Protein AF-A0AAU8LS36-F1 (afdb_monomer_lite)

Foldseek 3Di:
DAPLVVVVVVQVVVLVVDPLADPAFDFEWEAECVVDPQQDPVRAGEAEPVRTDGSVRCRVVVLVLLQQQFQEWEWEQAADEPRYTYTYIDGDPDHPNHHSVNYHYHYYYHDPNCRYNPPRYDYD

Structure (mmCIF, N/CA/C/O backbone):
data_AF-A0AAU8LS36-F1
#
_entry.id   AF-A0AAU8LS36-F1
#
loop_
_atom_site.group_PDB
_atom_site.id
_atom_site.type_symbol
_atom_site.label_atom_id
_atom_site.label_alt_id
_atom_site.label_comp_id
_atom_site.label_asym_id
_atom_site.label_entity_id
_atom_site.label_seq_id
_atom_site.pdbx_PDB_ins_code
_atom_site.Cartn_x
_atom_site.Cartn_y
_atom_site.Cartn_z
_atom_site.occupancy
_atom_site.B_iso_or_equiv
_atom_site.auth_seq_id
_atom_site.auth_comp_id
_atom_site.auth_asym_id
_atom_site.auth_atom_id
_atom_site.pdbx_PDB_model_num
ATOM 1 N N . MET A 1 1 ? 13.584 12.498 0.687 1.00 66.69 1 MET A N 1
ATOM 2 C CA . MET A 1 1 ? 12.299 11.848 0.406 1.00 66.69 1 MET A CA 1
ATOM 3 C C . MET A 1 1 ? 12.533 10.788 -0.644 1.00 66.69 1 MET A C 1
ATOM 5 O O . MET A 1 1 ? 13.092 11.113 -1.691 1.00 66.69 1 MET A O 1
ATOM 9 N N . SER A 1 2 ? 12.223 9.542 -0.313 1.00 88.44 2 SER A N 1
ATOM 10 C CA . SER A 1 2 ? 12.390 8.394 -1.206 1.00 88.44 2 SER A CA 1
ATOM 11 C C . SER A 1 2 ? 11.249 8.293 -2.234 1.00 88.44 2 SER A C 1
ATOM 13 O O . SER A 1 2 ? 10.337 9.127 -2.245 1.00 88.44 2 SER A O 1
ATOM 15 N N . GLY A 1 3 ? 11.312 7.299 -3.128 1.00 92.06 3 GLY A N 1
ATOM 16 C CA . GLY A 1 3 ? 10.295 7.111 -4.164 1.00 92.06 3 GLY A CA 1
ATOM 17 C C . GLY A 1 3 ? 8.953 6.705 -3.562 1.00 92.0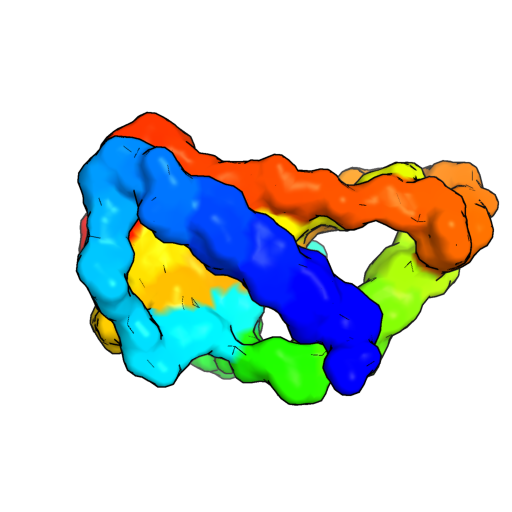6 3 GLY A C 1
ATOM 18 O O . GLY A 1 3 ? 7.931 7.318 -3.867 1.00 92.06 3 GLY A O 1
ATOM 19 N N . LEU A 1 4 ? 8.958 5.718 -2.665 1.00 96.75 4 LEU A N 1
ATOM 20 C CA . LEU A 1 4 ? 7.743 5.266 -1.985 1.00 96.75 4 LEU A CA 1
ATOM 21 C C . LEU A 1 4 ? 7.175 6.347 -1.061 1.00 96.75 4 LEU A C 1
ATOM 23 O O . LEU A 1 4 ? 5.975 6.613 -1.108 1.00 96.75 4 LEU A O 1
ATOM 27 N N . GLU A 1 5 ? 8.024 7.000 -0.262 1.00 96.69 5 GLU A N 1
ATOM 28 C CA . GLU A 1 5 ? 7.606 8.034 0.693 1.00 96.69 5 GLU A CA 1
ATOM 29 C C . GLU A 1 5 ? 6.852 9.174 -0.008 1.00 96.69 5 GLU A C 1
ATOM 31 O O . GLU A 1 5 ? 5.804 9.610 0.468 1.00 96.69 5 GLU A O 1
ATOM 36 N N . PHE A 1 6 ? 7.312 9.593 -1.193 1.00 96.75 6 PHE A N 1
ATOM 37 C CA . PHE A 1 6 ? 6.609 10.577 -2.018 1.00 96.75 6 PHE A CA 1
ATOM 38 C C . PHE A 1 6 ? 5.177 10.142 -2.366 1.00 96.75 6 PHE A C 1
ATOM 40 O O . PHE A 1 6 ? 4.236 10.935 -2.267 1.00 96.75 6 PHE A O 1
ATOM 47 N N . HIS A 1 7 ? 4.984 8.887 -2.775 1.00 97.69 7 HIS A N 1
ATOM 48 C CA . HIS A 1 7 ? 3.660 8.385 -3.140 1.00 97.69 7 HIS A CA 1
ATOM 49 C C . HIS A 1 7 ? 2.760 8.158 -1.922 1.00 97.69 7 HIS A C 1
ATOM 51 O O . HIS A 1 7 ? 1.572 8.473 -1.992 1.00 97.69 7 HIS A O 1
ATOM 57 N N . VAL A 1 8 ? 3.316 7.700 -0.797 1.00 97.38 8 VAL A N 1
ATOM 58 C CA . VAL A 1 8 ? 2.585 7.571 0.472 1.00 97.38 8 VAL A CA 1
ATOM 59 C C . VAL A 1 8 ? 2.108 8.937 0.963 1.00 97.38 8 VAL A C 1
ATOM 61 O O . VAL A 1 8 ? 0.939 9.085 1.311 1.00 97.38 8 VAL A O 1
ATOM 64 N N . GLN A 1 9 ? 2.955 9.969 0.918 1.00 96.56 9 GLN A N 1
ATOM 65 C CA . GLN A 1 9 ? 2.549 11.327 1.295 1.00 96.56 9 GLN A CA 1
ATOM 66 C C . GLN A 1 9 ? 1.442 11.871 0.388 1.00 96.56 9 GLN A C 1
ATOM 68 O O . GLN A 1 9 ? 0.485 12.473 0.880 1.00 96.56 9 GLN A O 1
ATOM 73 N N . ARG A 1 10 ? 1.523 11.631 -0.929 1.00 97.00 10 ARG A N 1
ATOM 74 C CA . ARG A 1 10 ? 0.450 11.995 -1.869 1.00 97.00 10 ARG A CA 1
ATOM 75 C C . ARG A 1 10 ? -0.859 11.281 -1.545 1.00 97.00 10 ARG A C 1
ATOM 77 O O . ARG A 1 10 ? -1.909 11.919 -1.588 1.00 97.00 10 ARG A O 1
ATOM 84 N N . LEU A 1 11 ? -0.791 9.988 -1.223 1.00 96.75 11 LEU A N 1
ATOM 85 C CA . LEU A 1 11 ? -1.955 9.194 -0.847 1.00 96.75 11 LEU A CA 1
ATOM 86 C C . LEU A 1 11 ? -2.599 9.741 0.425 1.00 96.75 11 LEU A C 1
ATOM 88 O O . LEU A 1 11 ? -3.774 10.082 0.399 1.00 96.75 11 LEU A O 1
ATOM 92 N N . ILE A 1 12 ? -1.821 9.892 1.498 1.00 94.81 12 ILE A N 1
ATOM 93 C CA . ILE A 1 12 ? -2.297 10.418 2.783 1.00 94.81 12 ILE A CA 1
ATOM 94 C C . ILE A 1 12 ? -2.908 11.806 2.602 1.00 94.81 12 ILE A C 1
ATOM 96 O O . ILE A 1 12 ? -4.015 12.050 3.066 1.00 94.81 12 ILE A O 1
ATOM 100 N N . THR A 1 13 ? -2.233 12.695 1.869 1.00 95.31 13 THR A N 1
ATOM 101 C CA . THR A 1 13 ? -2.739 14.050 1.606 1.00 95.31 13 THR A CA 1
ATOM 102 C C . THR A 1 13 ? -4.108 14.016 0.934 1.00 95.31 13 THR A C 1
ATOM 104 O O . THR A 1 13 ? -4.997 14.758 1.336 1.00 95.31 13 THR A O 1
ATOM 107 N N . TRP A 1 14 ? -4.295 13.161 -0.074 1.00 94.81 14 TRP A N 1
ATOM 108 C CA . TRP A 1 14 ? -5.584 13.023 -0.748 1.00 94.81 14 TRP A CA 1
ATOM 109 C C . TRP A 1 14 ? -6.643 12.380 0.158 1.00 94.81 14 TRP A C 1
ATOM 111 O O . TRP A 1 14 ? -7.746 12.911 0.268 1.00 94.81 14 TRP A O 1
ATOM 121 N N . VAL A 1 15 ? -6.309 11.293 0.854 1.00 94.00 15 VAL A N 1
ATOM 122 C CA . VAL A 1 15 ? -7.220 10.567 1.753 1.00 94.00 15 VAL A CA 1
ATOM 123 C C . VAL A 1 15 ? -7.739 11.464 2.879 1.00 94.00 15 VAL A C 1
ATOM 125 O O . VAL A 1 15 ? -8.933 11.441 3.164 1.00 94.00 15 VAL A O 1
ATOM 128 N N . SER A 1 16 ? -6.895 12.331 3.443 1.00 92.31 16 SER A N 1
ATOM 129 C CA . SER A 1 16 ? -7.286 13.300 4.476 1.00 92.31 16 SER A CA 1
ATOM 130 C C . SER A 1 16 ? -8.323 14.332 4.012 1.00 92.31 16 SER A C 1
ATOM 132 O O . SER A 1 16 ? -8.880 15.049 4.840 1.00 92.31 16 SER A O 1
ATOM 134 N N . THR A 1 17 ? -8.589 14.437 2.704 1.00 92.44 17 THR A N 1
ATOM 135 C CA . THR A 1 17 ? -9.662 15.290 2.160 1.00 92.44 17 THR A CA 1
ATOM 136 C C . THR A 1 17 ? -11.008 14.575 2.040 1.00 92.44 17 THR A C 1
ATOM 138 O O . THR A 1 17 ? -12.014 15.223 1.749 1.00 92.44 17 THR A O 1
ATOM 141 N N . LEU A 1 18 ? -11.044 13.254 2.236 1.00 92.31 18 LEU A N 1
ATOM 142 C CA . LEU A 1 18 ? -12.248 12.448 2.071 1.00 92.31 18 LEU A CA 1
ATOM 143 C C . LEU A 1 18 ? -13.141 12.518 3.315 1.00 92.31 18 LEU A C 1
ATOM 145 O O . LEU A 1 18 ? -12.674 12.565 4.455 1.00 92.31 18 LEU A O 1
ATOM 149 N N . GLU A 1 19 ? -14.453 12.485 3.090 1.00 90.88 19 GLU A N 1
ATOM 150 C CA . GLU A 1 19 ? -15.442 12.464 4.165 1.00 90.88 19 GLU A CA 1
ATOM 151 C C . GLU A 1 19 ? -15.314 11.189 5.016 1.00 90.88 19 GLU A C 1
ATOM 153 O O . GLU A 1 19 ? -15.149 10.079 4.508 1.00 90.88 19 GLU A O 1
ATOM 158 N N . GLY A 1 20 ? -15.393 11.350 6.338 1.00 88.94 20 GLY A N 1
ATOM 159 C CA . GLY A 1 20 ? -15.289 10.242 7.286 1.00 88.94 20 GLY A CA 1
ATOM 160 C C . GLY A 1 20 ? -13.863 9.758 7.556 1.00 88.94 20 GLY A C 1
ATOM 161 O O . GLY A 1 20 ? -13.704 8.856 8.378 1.00 88.94 20 GLY A O 1
ATOM 162 N N . CYS A 1 21 ? -12.842 10.359 6.928 1.00 90.94 21 CYS A N 1
ATOM 163 C CA . CYS A 1 21 ? -11.446 10.050 7.225 1.00 90.94 21 CYS A CA 1
ATOM 164 C C . CYS A 1 21 ? -11.170 10.220 8.731 1.00 90.94 21 CYS A C 1
ATOM 166 O O . CYS A 1 21 ? -11.507 11.268 9.296 1.00 90.94 21 CYS A O 1
ATOM 168 N N . PRO A 1 22 ? -10.552 9.228 9.400 1.00 89.06 22 PRO A N 1
ATOM 169 C CA . PRO A 1 22 ? -10.101 9.374 10.775 1.00 89.06 22 PRO A CA 1
ATOM 170 C C . PRO A 1 22 ? -9.201 10.600 10.933 1.00 89.06 22 PRO A C 1
ATOM 172 O O . PRO A 1 22 ? -8.385 10.897 10.062 1.00 89.06 22 PRO A O 1
ATOM 175 N N . ALA A 1 23 ? -9.340 11.299 12.063 1.00 84.25 23 ALA A N 1
ATOM 176 C CA . ALA A 1 23 ? -8.602 12.535 12.327 1.00 84.25 23 ALA A CA 1
ATOM 177 C C . ALA A 1 23 ? -7.079 12.324 12.400 1.00 84.25 23 ALA A C 1
ATOM 179 O O . ALA A 1 23 ? -6.317 13.241 12.096 1.00 84.25 23 ALA A O 1
ATOM 180 N N . SER A 1 24 ? -6.640 11.134 12.819 1.00 89.94 24 SER A N 1
ATOM 181 C CA . SER A 1 24 ? -5.230 10.756 12.885 1.00 89.94 24 SER A CA 1
ATOM 182 C C . SER A 1 24 ? -5.050 9.241 12.995 1.00 89.94 24 SER A C 1
ATOM 184 O O . SER A 1 24 ? -5.969 8.517 13.377 1.00 89.94 24 SER A O 1
ATOM 186 N N . TRP A 1 25 ? -3.827 8.806 12.719 1.00 94.38 25 TRP A N 1
ATOM 187 C CA . TRP A 1 25 ? -3.245 7.508 13.054 1.00 94.38 25 TRP A CA 1
ATOM 188 C C . TRP A 1 25 ? -1.778 7.750 13.425 1.00 94.38 25 TRP A C 1
ATOM 190 O O . TRP A 1 25 ? -1.182 8.733 12.972 1.00 94.38 25 TRP A O 1
ATOM 200 N N . SER A 1 26 ? -1.191 6.880 14.238 1.00 95.12 26 SER A N 1
ATOM 201 C CA . SER A 1 26 ? 0.193 7.046 14.703 1.00 95.12 26 SER A CA 1
ATOM 202 C C . SER A 1 26 ? 1.231 6.423 13.771 1.00 95.12 26 SER A C 1
ATOM 204 O O . SER A 1 26 ? 2.416 6.726 13.896 1.00 95.12 26 SER A O 1
ATOM 206 N N . ASP A 1 27 ? 0.812 5.541 12.860 1.00 96.50 27 ASP A N 1
ATOM 207 C CA . ASP A 1 27 ? 1.735 4.739 12.055 1.00 96.50 27 ASP A CA 1
ATOM 208 C C . ASP A 1 27 ? 1.164 4.362 10.678 1.00 96.50 27 ASP A C 1
ATOM 210 O O . ASP A 1 27 ? -0.048 4.404 10.462 1.00 96.50 27 ASP A O 1
ATOM 214 N N . VAL A 1 28 ? 2.037 3.975 9.746 1.00 96.75 28 VAL A N 1
ATOM 215 C CA . VAL A 1 28 ? 1.686 3.490 8.404 1.00 96.75 28 VAL A CA 1
ATOM 216 C C . VAL A 1 28 ? 2.302 2.113 8.192 1.00 96.75 28 VAL A C 1
ATOM 218 O O . VAL A 1 28 ? 3.516 1.934 8.283 1.00 96.75 28 VAL A O 1
ATOM 221 N N . ARG A 1 29 ? 1.461 1.132 7.862 1.00 97.31 29 ARG A N 1
ATOM 222 C CA . ARG A 1 29 ? 1.869 -0.245 7.581 1.00 97.31 29 ARG A CA 1
ATOM 223 C C . ARG A 1 29 ? 1.510 -0.630 6.162 1.00 97.31 29 ARG A C 1
ATOM 225 O O . ARG A 1 29 ? 0.387 -0.421 5.715 1.00 97.31 29 ARG A O 1
ATOM 232 N N . ILE A 1 30 ? 2.480 -1.209 5.471 1.00 96.81 30 ILE A N 1
ATOM 233 C CA . ILE A 1 30 ? 2.375 -1.628 4.083 1.00 96.81 30 ILE A CA 1
ATOM 234 C C . ILE A 1 30 ? 2.245 -3.142 4.022 1.00 96.81 30 ILE A C 1
ATOM 236 O O . ILE A 1 30 ? 2.945 -3.870 4.728 1.00 96.81 30 ILE A O 1
ATOM 240 N N . VAL A 1 31 ? 1.360 -3.595 3.143 1.00 94.75 31 VAL A N 1
ATOM 241 C CA . VAL A 1 31 ? 1.163 -4.996 2.802 1.00 94.75 31 VAL A CA 1
ATOM 242 C C . VAL A 1 31 ? 1.302 -5.148 1.290 1.00 94.75 31 VAL A C 1
ATOM 244 O O . VAL A 1 31 ? 0.608 -4.482 0.525 1.00 94.75 31 VAL A O 1
ATOM 247 N N . ASP A 1 32 ? 2.195 -6.036 0.864 1.00 92.81 32 ASP A N 1
ATOM 248 C CA . ASP A 1 32 ? 2.415 -6.386 -0.545 1.00 92.81 32 ASP A CA 1
ATOM 249 C C . ASP A 1 32 ? 1.517 -7.573 -0.921 1.00 92.81 32 ASP A C 1
ATOM 251 O O . ASP A 1 32 ? 1.702 -8.684 -0.411 1.00 92.81 32 ASP A O 1
ATOM 255 N N . ASP A 1 33 ? 0.534 -7.338 -1.795 1.00 84.19 33 ASP A N 1
ATOM 256 C CA . ASP A 1 33 ? -0.412 -8.368 -2.239 1.00 84.19 33 ASP A CA 1
ATOM 257 C C . ASP A 1 33 ? 0.262 -9.497 -3.032 1.00 84.19 33 ASP A C 1
ATOM 259 O O . ASP A 1 33 ? -0.246 -10.617 -3.094 1.00 84.19 33 ASP A O 1
ATOM 263 N N . SER A 1 34 ? 1.452 -9.237 -3.580 1.00 81.50 34 SER A N 1
ATOM 264 C CA . SER A 1 34 ? 2.213 -10.218 -4.344 1.00 81.50 34 SER A CA 1
ATOM 265 C C . SER A 1 34 ? 2.888 -11.265 -3.459 1.00 81.50 34 SER A C 1
ATOM 267 O O . SER A 1 34 ? 3.361 -12.282 -3.971 1.00 81.50 34 SER A O 1
ATOM 269 N N . LEU A 1 35 ? 2.947 -11.036 -2.141 1.00 81.12 35 LEU A N 1
ATOM 270 C CA . LEU A 1 35 ? 3.619 -11.924 -1.190 1.00 81.12 35 LEU A CA 1
ATOM 271 C C . LEU A 1 35 ? 2.666 -12.887 -0.474 1.00 81.12 35 LEU A C 1
ATOM 273 O O . LEU A 1 35 ? 3.130 -13.899 0.051 1.00 81.12 35 LEU A O 1
ATOM 277 N N . GLN A 1 36 ? 1.359 -12.612 -0.449 1.00 73.12 36 GLN A N 1
ATOM 278 C CA . GLN A 1 36 ? 0.378 -13.498 0.179 1.00 73.12 36 GLN A CA 1
ATOM 279 C C . GLN A 1 36 ? -1.035 -13.294 -0.390 1.00 73.12 36 GLN A C 1
ATOM 281 O O . GLN A 1 36 ? -1.425 -12.161 -0.677 1.00 73.12 36 GLN A O 1
ATOM 286 N N . PRO A 1 37 ? -1.848 -14.360 -0.506 1.00 65.62 37 PRO A N 1
ATOM 287 C CA . PRO A 1 37 ? -3.262 -14.211 -0.820 1.00 65.62 37 PRO A CA 1
ATOM 288 C C . PRO A 1 37 ? -3.956 -13.448 0.309 1.00 65.62 37 PRO A C 1
ATOM 290 O O . PRO A 1 37 ? -3.950 -13.880 1.457 1.00 65.62 37 PRO A O 1
ATOM 293 N N . LEU A 1 38 ? -4.560 -12.309 -0.027 1.00 70.00 38 LEU A N 1
ATOM 294 C CA . LEU A 1 38 ? -5.101 -11.408 0.983 1.00 70.00 38 LEU A CA 1
ATOM 295 C C . LEU A 1 38 ? -6.450 -11.853 1.540 1.00 70.00 38 LEU A C 1
ATOM 297 O O . LEU A 1 38 ? -6.788 -11.388 2.609 1.00 70.00 38 LEU A O 1
ATOM 301 N N . CYS A 1 39 ? -7.247 -12.689 0.866 1.00 72.44 39 CYS A N 1
ATOM 302 C CA . CYS A 1 39 ? -8.668 -12.856 1.199 1.00 72.44 39 CYS A CA 1
ATOM 303 C C . CYS A 1 39 ? -9.060 -14.306 1.518 1.00 72.44 39 CYS A C 1
ATOM 305 O O . CYS A 1 39 ? -8.793 -15.206 0.721 1.00 72.44 39 CYS A O 1
ATOM 307 N N . ASN A 1 40 ? -9.742 -14.521 2.648 1.00 73.31 40 ASN A N 1
ATOM 308 C CA . ASN A 1 40 ? -10.271 -15.832 3.038 1.00 73.31 40 ASN A CA 1
ATOM 309 C C . ASN A 1 40 ? -11.682 -16.105 2.467 1.00 73.31 40 ASN A C 1
ATOM 311 O O . ASN A 1 40 ? -12.316 -15.242 1.855 1.00 73.31 40 ASN A O 1
ATOM 315 N N . GLU A 1 41 ? -12.226 -17.300 2.730 1.00 73.06 41 GLU A N 1
ATOM 316 C CA . GLU A 1 41 ? -13.580 -17.708 2.302 1.00 73.06 41 GLU A CA 1
ATOM 317 C C . GLU A 1 41 ? -14.698 -16.774 2.810 1.00 73.06 41 GLU A C 1
ATOM 319 O O . GLU A 1 41 ? -15.773 -16.691 2.216 1.00 73.06 41 GLU A O 1
ATOM 324 N N . LYS A 1 42 ? -14.441 -16.037 3.899 1.00 76.19 42 LYS A N 1
ATOM 325 C CA . LYS A 1 42 ? -15.362 -15.071 4.516 1.00 76.19 42 LYS A CA 1
ATOM 326 C C . LYS A 1 42 ? -15.163 -13.639 4.014 1.00 76.19 42 LYS A C 1
ATOM 328 O O . LYS A 1 42 ? -15.793 -12.727 4.543 1.00 76.19 42 LYS A O 1
ATOM 333 N N . ARG A 1 43 ? -14.319 -13.437 2.999 1.00 78.38 43 ARG A N 1
ATOM 334 C CA . ARG A 1 43 ? -13.949 -12.127 2.444 1.00 78.38 43 ARG A CA 1
ATOM 335 C C . ARG A 1 43 ? -13.250 -11.187 3.436 1.00 78.38 43 ARG A C 1
ATOM 337 O O . ARG A 1 43 ? -13.321 -9.968 3.286 1.00 78.38 43 ARG A O 1
ATOM 344 N N . LEU A 1 44 ? -12.592 -11.747 4.449 1.00 83.75 44 LEU A N 1
ATOM 345 C CA . LEU A 1 44 ? -11.741 -11.003 5.375 1.00 83.75 44 LEU A CA 1
ATOM 346 C C . LEU A 1 44 ? -10.306 -11.019 4.873 1.00 83.75 44 LEU A C 1
ATOM 348 O O . LEU A 1 44 ? -9.866 -12.004 4.274 1.00 83.75 44 LEU A O 1
ATOM 352 N N . TRP A 1 45 ? -9.591 -9.934 5.148 1.00 87.94 45 TRP A N 1
ATOM 353 C CA . TRP A 1 45 ? -8.164 -9.871 4.936 1.00 87.94 45 TRP A CA 1
ATOM 354 C C . TRP A 1 45 ? -7.426 -10.640 6.025 1.00 87.94 45 TRP A C 1
ATOM 356 O O . TRP A 1 45 ? -7.530 -10.278 7.192 1.00 87.94 45 TRP A O 1
ATOM 366 N N . GLU A 1 46 ? -6.703 -11.694 5.655 1.00 88.81 46 GLU A N 1
ATOM 367 C CA . GLU A 1 46 ? -5.839 -12.450 6.569 1.00 88.81 46 GLU A CA 1
ATOM 368 C C . GLU A 1 46 ? -4.382 -12.126 6.254 1.00 88.81 46 GLU A C 1
ATOM 370 O O . GLU A 1 46 ? -3.882 -12.425 5.173 1.00 88.81 46 GLU A O 1
ATOM 375 N N . ILE A 1 47 ? -3.715 -11.458 7.192 1.00 88.44 47 ILE A N 1
ATOM 376 C CA . ILE A 1 47 ? -2.386 -10.881 6.985 1.00 88.44 47 ILE A CA 1
ATOM 377 C C . ILE A 1 47 ? -1.460 -11.408 8.067 1.00 88.44 47 ILE A C 1
ATOM 379 O O . ILE A 1 47 ? -1.728 -11.240 9.257 1.00 88.44 47 ILE A O 1
ATOM 383 N N . SER A 1 48 ? -0.343 -12.019 7.675 1.00 88.25 48 SER A N 1
ATOM 384 C CA . SER A 1 48 ? 0.681 -12.396 8.651 1.00 88.25 48 SER A CA 1
ATOM 385 C C . SER A 1 48 ? 1.264 -11.147 9.307 1.00 88.25 48 SER A C 1
ATOM 387 O O . SER A 1 48 ? 1.651 -10.210 8.605 1.00 88.25 48 SER A O 1
ATOM 389 N N . ARG A 1 49 ? 1.436 -11.133 10.633 1.00 87.69 49 ARG A N 1
ATOM 390 C CA . ARG A 1 49 ? 2.098 -10.009 11.326 1.00 87.69 49 ARG A CA 1
ATOM 391 C C . ARG A 1 49 ? 3.469 -9.669 10.735 1.00 87.69 49 ARG A C 1
ATOM 393 O O . ARG A 1 49 ? 3.834 -8.501 10.678 1.00 87.69 49 ARG A O 1
ATOM 400 N N . ASN A 1 50 ? 4.199 -10.677 10.262 1.00 87.31 50 ASN A N 1
ATOM 401 C CA . ASN A 1 50 ? 5.532 -10.512 9.680 1.00 87.31 50 ASN A CA 1
ATOM 402 C C . ASN A 1 50 ? 5.511 -9.888 8.275 1.00 87.31 50 ASN A C 1
ATOM 404 O O . ASN A 1 50 ? 6.557 -9.496 7.772 1.00 87.31 50 ASN A O 1
ATOM 408 N N . SER A 1 51 ? 4.338 -9.806 7.641 1.00 89.06 51 SER A N 1
ATOM 409 C CA . SER A 1 51 ? 4.154 -9.170 6.331 1.00 89.06 51 SER A CA 1
ATOM 410 C C . SER A 1 51 ? 3.825 -7.674 6.416 1.00 89.06 51 SER A C 1
ATOM 412 O O . SER A 1 51 ? 3.826 -6.999 5.390 1.00 89.06 51 SER A O 1
ATOM 414 N N . LEU A 1 52 ? 3.558 -7.149 7.622 1.00 93.25 52 LEU A N 1
ATOM 415 C CA . LEU A 1 52 ? 3.319 -5.725 7.855 1.00 93.25 52 LEU A CA 1
ATOM 416 C C . LEU A 1 52 ? 4.651 -4.980 7.929 1.00 93.25 52 LEU A C 1
ATOM 418 O O . LEU A 1 52 ? 5.349 -5.025 8.943 1.00 93.25 52 LEU A O 1
ATOM 422 N N . MET A 1 53 ? 4.979 -4.267 6.861 1.00 96.25 53 MET A N 1
ATOM 423 C CA . MET A 1 53 ? 6.236 -3.533 6.730 1.00 96.25 53 MET A CA 1
ATOM 424 C C . MET A 1 53 ? 6.032 -2.047 7.031 1.00 96.25 53 MET A C 1
ATOM 426 O O . MET A 1 53 ? 4.975 -1.488 6.740 1.00 96.25 53 MET A O 1
ATOM 430 N N . SER A 1 54 ? 7.031 -1.392 7.624 1.00 97.06 54 SER A N 1
ATOM 431 C CA . SER A 1 54 ? 7.100 0.074 7.615 1.00 97.06 54 SER A CA 1
ATOM 432 C C . SER A 1 54 ? 7.451 0.589 6.213 1.00 97.06 54 SER A C 1
ATOM 434 O O . SER A 1 54 ? 7.856 -0.183 5.337 1.00 97.06 54 SER A O 1
ATOM 436 N N . ILE A 1 55 ? 7.332 1.901 5.998 1.00 96.81 55 ILE A N 1
ATOM 437 C CA . ILE A 1 55 ? 7.731 2.544 4.736 1.00 96.81 55 ILE A CA 1
ATOM 438 C C . ILE A 1 55 ? 9.208 2.247 4.437 1.00 96.81 55 ILE A C 1
ATOM 440 O O . ILE A 1 55 ? 9.548 1.830 3.333 1.00 96.81 55 ILE A O 1
ATOM 444 N N . GLU A 1 56 ? 10.076 2.382 5.439 1.00 96.38 56 GLU A N 1
ATOM 445 C CA . GLU A 1 56 ? 11.518 2.166 5.306 1.00 96.38 56 GLU A CA 1
ATOM 446 C C . GLU A 1 56 ? 11.844 0.710 4.970 1.00 96.38 56 GLU A C 1
ATOM 448 O O . GLU A 1 56 ? 12.698 0.448 4.127 1.00 96.38 56 GLU A O 1
ATOM 453 N N . GLN A 1 57 ? 11.147 -0.239 5.604 1.00 96.44 57 GLN A N 1
ATOM 454 C CA . GLN A 1 57 ? 11.324 -1.668 5.337 1.00 96.44 57 GLN A CA 1
ATOM 455 C C . GLN A 1 57 ? 10.884 -2.052 3.920 1.00 96.44 57 GLN A C 1
ATOM 457 O O . GLN A 1 57 ? 11.416 -3.005 3.356 1.00 96.44 57 GLN A O 1
ATOM 462 N N . TYR A 1 58 ? 9.921 -1.326 3.345 1.00 97.00 58 TYR A N 1
ATOM 463 C CA . TYR A 1 58 ? 9.359 -1.640 2.035 1.00 97.00 58 TYR A CA 1
ATOM 464 C C . TYR A 1 58 ? 10.035 -0.914 0.860 1.00 97.00 58 TYR A C 1
ATOM 466 O O . TYR A 1 58 ? 9.820 -1.283 -0.293 1.00 97.00 58 TYR A O 1
ATOM 474 N N . GLU A 1 59 ? 10.864 0.101 1.111 1.00 96.38 59 GLU A N 1
ATOM 475 C CA . GLU A 1 59 ? 11.440 0.955 0.060 1.00 96.38 59 GLU A CA 1
ATOM 476 C C . GLU A 1 59 ? 12.207 0.174 -1.019 1.00 96.38 59 GLU A C 1
ATOM 478 O O . GLU A 1 59 ? 12.035 0.406 -2.222 1.00 96.38 59 GLU A O 1
ATOM 483 N N . GLU A 1 60 ? 13.060 -0.762 -0.594 1.00 96.19 60 GLU A N 1
ATOM 484 C CA . GLU A 1 60 ? 13.854 -1.584 -1.510 1.00 96.19 60 GLU A CA 1
ATOM 485 C C . GLU A 1 60 ? 12.933 -2.426 -2.395 1.00 96.19 60 GLU A C 1
ATOM 487 O O . GLU A 1 60 ? 13.043 -2.397 -3.623 1.00 96.19 60 GLU A O 1
ATOM 492 N N . ARG A 1 61 ? 11.935 -3.072 -1.784 1.00 95.94 61 ARG A N 1
ATOM 493 C CA . ARG A 1 61 ? 10.933 -3.857 -2.502 1.00 95.94 61 ARG A CA 1
ATOM 494 C C . ARG A 1 61 ? 10.136 -3.005 -3.486 1.00 95.94 61 ARG A C 1
ATOM 496 O O . ARG A 1 61 ? 9.924 -3.420 -4.623 1.00 95.94 61 ARG A O 1
ATOM 503 N N . PHE A 1 62 ? 9.722 -1.802 -3.103 1.00 96.88 62 PHE A N 1
ATOM 504 C CA . PHE A 1 62 ? 9.027 -0.893 -4.011 1.00 96.88 62 PHE A CA 1
ATOM 505 C C . PHE A 1 62 ? 9.881 -0.560 -5.246 1.00 96.88 62 PHE A C 1
ATOM 507 O O . PHE A 1 62 ? 9.389 -0.594 -6.376 1.00 96.88 62 PHE A O 1
ATOM 514 N N . SER A 1 63 ? 11.181 -0.330 -5.050 1.00 96.38 63 SER A N 1
ATOM 515 C CA . SER A 1 63 ? 12.129 -0.096 -6.145 1.00 96.38 63 SER A CA 1
ATOM 516 C C . SER A 1 63 ? 12.273 -1.312 -7.068 1.00 96.38 63 SER A C 1
ATOM 518 O O . SER A 1 63 ? 12.324 -1.151 -8.291 1.00 96.38 63 SER A O 1
ATOM 520 N N . GLU A 1 64 ? 12.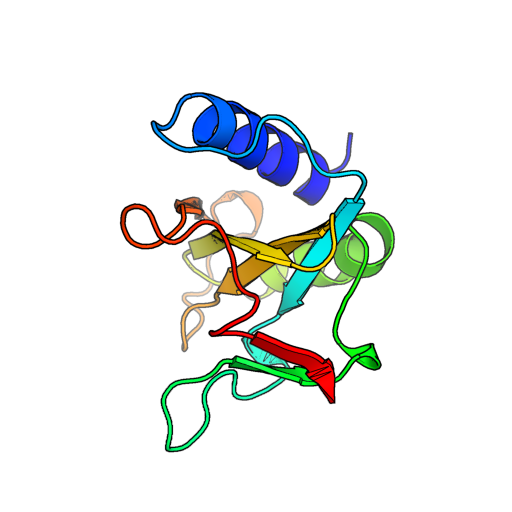281 -2.531 -6.517 1.00 95.88 64 GLU A N 1
ATOM 521 C CA . GLU A 1 64 ? 12.247 -3.766 -7.311 1.00 95.88 64 GLU A CA 1
ATOM 522 C C . GLU A 1 64 ? 10.972 -3.865 -8.150 1.00 95.88 64 GLU A C 1
ATOM 524 O O . GLU A 1 64 ? 11.038 -4.196 -9.333 1.00 95.88 64 GLU A O 1
ATOM 529 N N . LEU A 1 65 ? 9.808 -3.567 -7.561 1.00 95.19 65 LEU A N 1
ATOM 530 C CA . LEU A 1 65 ? 8.525 -3.624 -8.264 1.00 95.19 65 LEU A CA 1
ATOM 531 C C . LEU A 1 65 ? 8.480 -2.641 -9.438 1.00 95.19 65 LEU A C 1
ATOM 533 O O . LEU A 1 65 ? 8.020 -3.010 -10.519 1.00 95.19 65 LEU A O 1
ATOM 537 N N . LEU A 1 66 ? 9.023 -1.432 -9.273 1.00 95.81 66 LEU A N 1
ATOM 538 C CA . LEU A 1 66 ? 9.175 -0.481 -10.377 1.00 95.81 66 LEU A CA 1
ATOM 539 C C . LEU A 1 66 ? 10.092 -1.032 -11.484 1.00 95.81 66 LEU A C 1
ATOM 541 O O . LEU A 1 66 ? 9.848 -0.798 -12.666 1.00 95.81 66 LEU A O 1
ATOM 545 N N . ALA A 1 67 ? 11.125 -1.801 -11.133 1.00 95.75 67 ALA A N 1
ATOM 546 C CA . ALA A 1 67 ? 12.047 -2.408 -12.093 1.00 95.75 67 ALA A CA 1
ATOM 547 C C . ALA A 1 67 ? 11.514 -3.688 -12.768 1.00 95.75 67 ALA A C 1
ATOM 549 O O . ALA A 1 67 ? 12.076 -4.115 -13.778 1.00 95.75 67 ALA A O 1
ATOM 550 N N . LYS A 1 68 ? 10.423 -4.292 -12.273 1.00 94.31 68 LYS A N 1
ATOM 551 C CA . LYS A 1 68 ? 9.844 -5.535 -12.828 1.00 94.31 68 LYS A CA 1
ATOM 552 C C . LYS A 1 68 ? 9.181 -5.381 -14.201 1.00 94.31 68 LYS A C 1
ATOM 554 O O . LYS A 1 68 ? 8.770 -6.376 -14.799 1.00 94.31 68 LYS A O 1
ATOM 559 N N . GLY A 1 69 ? 9.054 -4.160 -14.714 1.00 93.38 69 GLY A N 1
ATOM 560 C CA . GLY A 1 69 ? 8.463 -3.913 -16.027 1.00 93.38 69 GLY A CA 1
ATOM 561 C C . GLY A 1 69 ? 6.936 -3.851 -16.030 1.00 93.38 69 GLY A C 1
ATOM 562 O O . GLY A 1 69 ? 6.324 -4.052 -17.081 1.00 93.38 69 GLY A O 1
ATOM 563 N N . TYR A 1 70 ? 6.300 -3.620 -14.880 1.00 95.44 70 TYR A N 1
ATOM 564 C CA . TYR A 1 70 ? 4.850 -3.447 -14.787 1.00 95.44 70 TYR A CA 1
ATOM 565 C C . TYR A 1 70 ? 4.384 -2.137 -15.418 1.00 95.44 70 TYR A C 1
ATOM 567 O O . TYR A 1 70 ? 5.105 -1.152 -15.431 1.00 95.44 70 TYR A O 1
ATOM 575 N N . HIS A 1 71 ? 3.153 -2.102 -15.921 1.00 95.44 71 HIS A N 1
ATOM 576 C CA . HIS A 1 71 ? 2.580 -0.871 -16.472 1.00 95.44 71 HIS A CA 1
ATOM 577 C C . HIS A 1 71 ? 1.974 0.042 -15.399 1.00 95.44 71 HIS A C 1
ATOM 579 O O . HIS A 1 71 ? 1.939 1.260 -15.580 1.00 95.44 71 HIS A O 1
ATOM 585 N N . TRP A 1 72 ? 1.569 -0.526 -14.261 1.00 96.00 72 TRP A N 1
ATOM 586 C CA . TRP A 1 72 ? 1.168 0.227 -13.081 1.00 96.00 72 TRP A CA 1
ATOM 587 C C . TRP A 1 72 ? 1.532 -0.501 -11.786 1.00 96.00 72 TRP A C 1
ATOM 589 O O . TRP A 1 72 ? 1.753 -1.709 -11.789 1.00 96.00 72 TRP A O 1
ATOM 599 N N . LEU A 1 73 ? 1.555 0.264 -10.700 1.00 96.69 73 LEU A N 1
ATOM 600 C CA . LEU A 1 73 ? 1.413 -0.171 -9.314 1.00 96.69 73 LEU A CA 1
ATOM 601 C C . LEU A 1 73 ? 0.274 0.643 -8.699 1.00 96.69 73 LEU A C 1
ATOM 603 O O . LEU A 1 73 ? 0.068 1.796 -9.087 1.00 96.69 73 LEU A O 1
ATOM 607 N N . ASN A 1 74 ? -0.480 0.064 -7.775 1.00 97.19 74 ASN A N 1
ATOM 608 C CA . ASN A 1 74 ? -1.527 0.788 -7.065 1.00 97.19 74 ASN A CA 1
ATOM 609 C C . ASN A 1 74 ? -1.209 0.796 -5.570 1.00 97.19 74 ASN A C 1
ATOM 611 O O . ASN A 1 74 ? -0.976 -0.252 -4.975 1.00 97.19 74 ASN A O 1
ATOM 615 N N . LEU A 1 75 ? -1.167 1.994 -4.991 1.00 97.06 75 LEU A N 1
ATOM 616 C CA . LEU A 1 75 ? -1.117 2.203 -3.550 1.00 97.06 75 LEU A CA 1
ATOM 617 C C . LEU A 1 75 ? -2.544 2.461 -3.081 1.00 97.06 75 LEU A C 1
ATOM 619 O O . LEU A 1 75 ? -3.124 3.512 -3.368 1.00 97.06 75 LEU A O 1
ATOM 623 N N . ASN A 1 76 ? -3.097 1.491 -2.370 1.00 95.12 76 ASN A N 1
ATOM 624 C CA . ASN A 1 76 ? -4.467 1.511 -1.894 1.00 95.12 76 ASN A CA 1
ATOM 625 C C . ASN A 1 76 ? -4.495 1.780 -0.388 1.00 95.12 76 ASN A C 1
ATOM 627 O O . ASN A 1 76 ? -3.967 0.989 0.393 1.00 95.12 76 ASN A O 1
ATOM 631 N N . PHE A 1 77 ? -5.111 2.886 0.029 1.00 95.62 77 PHE A N 1
ATOM 632 C CA . PHE A 1 77 ? -5.400 3.134 1.438 1.00 95.62 77 PHE A CA 1
ATOM 633 C C . PHE A 1 77 ? -6.581 2.264 1.861 1.00 95.62 77 PHE A C 1
ATOM 635 O O . PHE A 1 77 ? -7.733 2.587 1.582 1.00 95.62 77 PHE A O 1
ATOM 642 N N . ALA A 1 78 ? -6.303 1.163 2.552 1.00 93.25 78 ALA A N 1
ATOM 643 C CA . ALA A 1 78 ? -7.330 0.201 2.925 1.00 93.25 78 ALA A CA 1
ATOM 644 C C . ALA A 1 78 ? -8.240 0.726 4.040 1.00 93.25 78 ALA A C 1
ATOM 646 O O . ALA A 1 78 ? -9.436 0.450 4.044 1.00 93.25 78 ALA A O 1
ATOM 647 N N . GLY A 1 79 ? -7.661 1.458 4.992 1.00 94.69 79 GLY A N 1
ATOM 648 C CA . GLY A 1 79 ? -8.318 1.918 6.209 1.00 94.69 79 GLY A CA 1
ATOM 649 C C . GLY A 1 79 ? -7.338 1.961 7.380 1.00 94.69 79 GLY A C 1
ATOM 650 O O . GLY A 1 79 ? -6.125 1.845 7.203 1.00 94.69 79 GLY A O 1
ATOM 651 N N . VAL A 1 80 ? -7.866 2.113 8.588 1.00 95.38 80 VAL A N 1
ATOM 652 C CA . VAL A 1 80 ? -7.117 2.159 9.843 1.00 95.38 80 VAL A CA 1
ATOM 653 C C . VAL A 1 80 ? -7.413 0.907 10.665 1.00 95.38 80 VAL A C 1
ATOM 655 O O . VAL A 1 80 ? -8.562 0.489 10.811 1.00 95.38 80 VAL A O 1
ATOM 658 N N . TYR A 1 81 ? -6.365 0.312 11.228 1.00 94.06 81 TYR A N 1
ATOM 659 C CA . TYR A 1 81 ? -6.440 -0.809 12.158 1.00 94.06 81 TYR A CA 1
ATOM 660 C C . TYR A 1 81 ? -5.522 -0.551 13.350 1.00 94.06 81 TYR A C 1
ATOM 662 O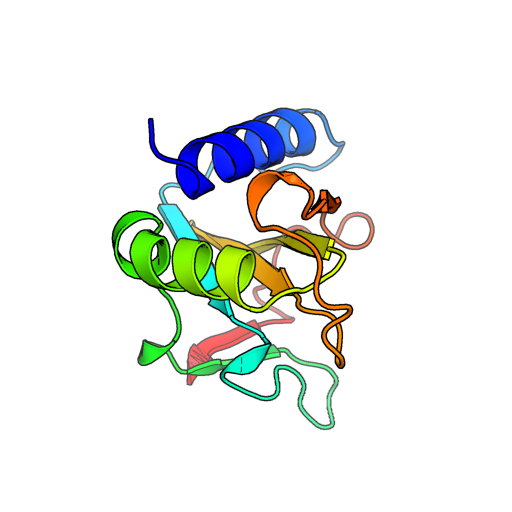 O . TYR A 1 81 ? -4.331 -0.327 13.158 1.00 94.06 81 TYR A O 1
ATOM 670 N N . GLN A 1 82 ? -6.059 -0.601 14.575 1.00 92.69 82 GLN A N 1
ATOM 671 C CA . GLN A 1 82 ? -5.287 -0.408 15.816 1.00 92.69 82 GLN A CA 1
ATOM 672 C C . GLN A 1 82 ? -4.324 0.796 15.743 1.00 92.69 82 GLN A C 1
ATOM 674 O O . GLN A 1 82 ? -3.133 0.663 16.006 1.00 92.69 82 GLN A O 1
ATOM 679 N N . ASP A 1 83 ? -4.853 1.961 15.352 1.00 94.25 83 ASP A N 1
ATOM 680 C CA . ASP A 1 83 ? -4.108 3.229 15.232 1.00 94.25 83 ASP A CA 1
ATOM 681 C C . ASP A 1 83 ? -3.019 3.265 14.136 1.00 94.25 83 ASP A C 1
ATOM 683 O O . ASP A 1 83 ? -2.196 4.176 14.083 1.00 94.25 83 ASP A O 1
ATOM 687 N N . SER A 1 84 ? -3.022 2.292 13.223 1.00 95.81 84 SER A N 1
ATOM 688 C CA . SER A 1 84 ? -2.148 2.259 12.046 1.00 95.81 84 SER A CA 1
ATOM 689 C C . SER A 1 84 ? -2.962 2.388 10.762 1.00 95.81 84 SER A C 1
ATOM 691 O O . SER A 1 84 ? -3.931 1.651 10.571 1.00 95.81 84 SER A O 1
ATOM 693 N N . ALA A 1 85 ? -2.556 3.272 9.853 1.00 96.00 85 ALA A N 1
ATOM 694 C CA . ALA A 1 85 ? -3.042 3.256 8.479 1.00 96.00 85 ALA A CA 1
ATOM 695 C C . ALA A 1 85 ? -2.473 2.036 7.748 1.00 96.00 85 ALA A C 1
ATOM 697 O O . ALA A 1 85 ? -1.264 1.805 7.765 1.00 96.00 85 ALA A O 1
ATOM 698 N N . ILE A 1 86 ? -3.341 1.263 7.103 1.00 95.44 86 ILE A N 1
ATOM 699 C CA . ILE A 1 86 ? -2.963 0.073 6.343 1.00 95.44 86 ILE A CA 1
ATOM 700 C C . ILE A 1 86 ? -3.014 0.405 4.856 1.00 95.44 86 ILE A C 1
ATOM 702 O O . ILE A 1 86 ? -4.052 0.823 4.338 1.00 95.44 86 ILE A O 1
ATOM 706 N N . LEU A 1 87 ? -1.890 0.206 4.173 1.00 95.88 87 LEU A N 1
ATOM 707 C CA . LEU A 1 87 ? -1.754 0.397 2.737 1.00 95.88 87 LEU A CA 1
ATOM 708 C C . LEU A 1 87 ? -1.522 -0.948 2.053 1.00 95.88 87 LEU A C 1
ATOM 710 O O . LEU A 1 87 ? -0.608 -1.680 2.433 1.00 95.88 87 LEU A O 1
ATOM 714 N N . PHE A 1 88 ? -2.297 -1.244 1.014 1.00 94.56 88 PHE A N 1
ATOM 715 C CA . PHE A 1 88 ? -1.991 -2.341 0.101 1.00 94.56 88 PHE A CA 1
ATOM 716 C C . PHE A 1 88 ? -1.191 -1.836 -1.091 1.00 94.56 88 PHE A C 1
ATOM 718 O O . PHE A 1 88 ? -1.469 -0.768 -1.644 1.00 94.56 88 PHE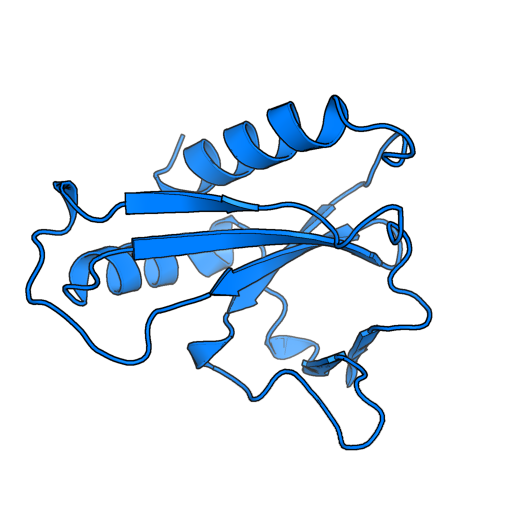 A O 1
ATOM 725 N N . ILE A 1 89 ? -0.208 -2.632 -1.492 1.00 95.31 89 ILE A N 1
ATOM 726 C CA . ILE A 1 89 ? 0.473 -2.496 -2.771 1.00 95.31 89 ILE A CA 1
ATOM 727 C C . ILE A 1 89 ? -0.086 -3.574 -3.667 1.00 95.31 89 ILE A C 1
ATOM 729 O O . ILE A 1 89 ? 0.080 -4.754 -3.371 1.00 95.31 89 ILE A O 1
ATOM 733 N N . GLU A 1 90 ? -0.742 -3.140 -4.735 1.00 93.62 90 GLU A N 1
ATOM 734 C CA . GLU A 1 90 ? -1.327 -4.031 -5.722 1.00 93.62 90 GLU A CA 1
ATOM 735 C C . GLU A 1 90 ? -0.509 -3.985 -7.009 1.00 93.62 90 GLU A C 1
ATOM 737 O O . GLU A 1 90 ? -0.156 -2.908 -7.517 1.00 93.62 90 GLU A O 1
ATOM 742 N N . CYS A 1 91 ? -0.215 -5.169 -7.539 1.00 92.69 91 CYS A N 1
ATOM 743 C CA . CYS A 1 91 ? 0.526 -5.338 -8.783 1.00 92.69 91 CYS A CA 1
ATOM 744 C C . CYS A 1 91 ? -0.360 -5.958 -9.875 1.00 92.69 91 CYS A C 1
ATOM 746 O O . CYS A 1 91 ? -1.183 -6.833 -9.598 1.00 92.69 91 CYS A O 1
ATOM 748 N N . PRO A 1 92 ? -0.164 -5.599 -11.155 1.00 91.19 92 PRO A N 1
ATOM 749 C CA . PRO A 1 92 ? -0.775 -6.342 -12.243 1.00 91.19 92 PRO A CA 1
ATOM 750 C C . PRO A 1 92 ? -0.208 -7.764 -12.298 1.00 91.19 92 PRO A C 1
ATOM 752 O O . PRO A 1 92 ? 0.972 -7.992 -12.035 1.00 91.19 92 PRO A O 1
ATOM 755 N N . ALA A 1 93 ? -1.030 -8.713 -12.747 1.00 86.88 93 ALA A N 1
ATOM 756 C CA . ALA A 1 93 ? -0.622 -10.114 -12.873 1.00 86.88 93 ALA A CA 1
ATOM 757 C C . ALA A 1 93 ? 0.547 -10.333 -13.854 1.00 86.88 93 ALA A C 1
ATOM 759 O O . ALA A 1 93 ? 1.288 -11.301 -13.719 1.00 86.88 93 ALA A O 1
ATOM 760 N N . ASN 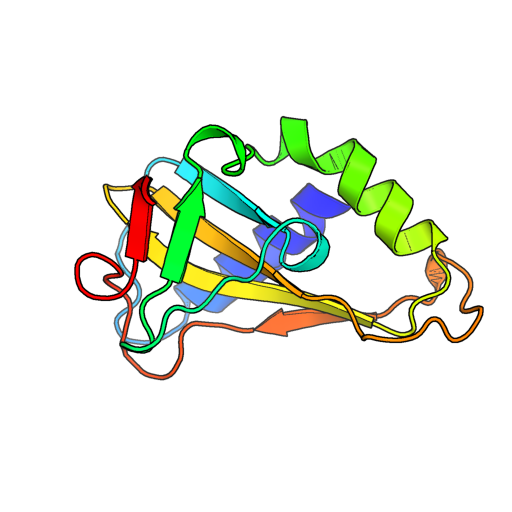A 1 94 ? 0.711 -9.448 -14.846 1.00 87.44 94 ASN A N 1
ATOM 761 C CA . ASN A 1 94 ? 1.710 -9.582 -15.905 1.00 87.44 94 ASN A CA 1
ATOM 762 C C . ASN A 1 94 ? 2.549 -8.307 -16.061 1.00 87.44 94 ASN A C 1
ATOM 764 O O . ASN A 1 94 ? 2.039 -7.186 -15.952 1.00 87.44 94 ASN A O 1
ATOM 768 N N . SER A 1 95 ? 3.830 -8.483 -16.391 1.00 88.88 95 SER A N 1
ATOM 769 C CA . SER A 1 95 ? 4.702 -7.393 -16.827 1.00 88.88 95 SER A CA 1
ATOM 770 C C . SER A 1 95 ? 4.440 -7.023 -18.291 1.00 88.88 95 SER A C 1
ATOM 772 O O . SER A 1 95 ? 3.971 -7.827 -19.095 1.00 88.88 95 SER A O 1
ATOM 774 N N . ALA A 1 96 ? 4.736 -5.771 -18.634 1.00 91.38 96 ALA A N 1
ATOM 775 C CA . ALA A 1 96 ? 4.610 -5.209 -19.978 1.00 91.38 96 ALA A CA 1
ATOM 776 C C . ALA A 1 96 ? 5.937 -4.587 -20.465 1.00 91.38 96 ALA A C 1
ATOM 778 O O . ALA A 1 96 ? 5.941 -3.772 -21.385 1.00 91.38 96 ALA A O 1
ATOM 779 N N . ASN A 1 97 ? 7.063 -4.965 -19.840 1.00 93.25 97 ASN A N 1
ATOM 780 C CA . ASN A 1 97 ? 8.413 -4.453 -20.111 1.00 93.25 97 ASN A CA 1
ATOM 781 C C . ASN A 1 97 ? 8.510 -2.917 -20.089 1.00 93.25 97 ASN A C 1
ATOM 783 O O . ASN A 1 97 ? 9.253 -2.312 -20.863 1.00 93.25 97 ASN A O 1
ATOM 787 N N . ILE A 1 98 ? 7.738 -2.275 -19.213 1.00 95.50 98 ILE A N 1
ATOM 788 C CA . ILE A 1 98 ? 7.728 -0.818 -19.087 1.00 95.50 98 ILE A CA 1
ATOM 789 C C . ILE A 1 98 ? 8.979 -0.365 -18.321 1.00 95.50 98 ILE A C 1
ATOM 791 O O . ILE A 1 98 ? 9.252 -0.897 -17.247 1.00 95.50 98 ILE A O 1
ATOM 795 N N . PRO A 1 99 ? 9.755 0.611 -18.830 1.00 95.00 99 PRO A N 1
ATOM 796 C CA . PRO A 1 99 ? 10.862 1.190 -18.074 1.00 95.00 99 PRO A CA 1
ATOM 797 C C . PRO A 1 99 ? 10.387 1.714 -16.719 1.00 95.00 99 PRO A C 1
ATOM 799 O O . PRO A 1 99 ? 9.308 2.305 -16.646 1.00 95.00 99 PRO A O 1
ATOM 802 N N . LYS A 1 100 ? 11.196 1.550 -15.668 1.00 94.56 100 LYS A N 1
ATOM 803 C CA . LYS A 1 100 ? 10.807 1.902 -14.292 1.00 94.56 100 LYS A CA 1
ATOM 804 C C . LYS A 1 100 ? 10.311 3.349 -14.149 1.00 94.56 100 LYS A C 1
ATOM 806 O O . LYS A 1 100 ? 9.401 3.616 -13.378 1.00 94.56 100 LYS A O 1
ATOM 811 N N . GLU A 1 101 ? 10.852 4.277 -14.942 1.00 94.25 101 GLU A N 1
ATOM 812 C CA . GLU A 1 101 ? 10.494 5.703 -14.940 1.00 94.25 101 GLU A CA 1
ATOM 813 C C . GLU A 1 101 ? 9.122 5.989 -15.573 1.00 94.25 101 GLU A C 1
ATOM 815 O O . GLU A 1 101 ? 8.603 7.097 -15.459 1.00 94.25 101 GLU A O 1
ATOM 820 N N . LYS A 1 102 ? 8.550 5.008 -16.280 1.00 95.81 102 LYS A N 1
ATOM 821 C CA . LYS A 1 102 ? 7.250 5.094 -16.959 1.00 95.81 102 LYS A CA 1
ATOM 822 C C . LYS A 1 102 ? 6.156 4.285 -16.263 1.00 95.81 102 LYS A C 1
ATOM 824 O O . LYS A 1 102 ? 5.018 4.296 -16.733 1.00 95.81 102 LYS A O 1
ATOM 829 N N . VAL A 1 103 ? 6.479 3.575 -15.181 1.00 96.75 103 VAL A N 1
ATOM 830 C CA . VAL A 1 103 ? 5.487 2.827 -14.404 1.00 96.75 103 VAL A CA 1
ATOM 831 C C . VAL A 1 103 ? 4.541 3.820 -13.744 1.00 96.75 103 VAL A C 1
ATOM 833 O O . VAL A 1 103 ? 4.969 4.736 -13.043 1.00 96.75 103 VAL A O 1
ATOM 836 N N . SER A 1 104 ? 3.241 3.653 -13.973 1.00 96.88 104 SER A N 1
ATOM 837 C CA . SER A 1 104 ? 2.243 4.514 -13.340 1.00 96.88 104 SER A CA 1
ATOM 838 C C . SER A 1 104 ? 2.015 4.076 -11.898 1.00 96.88 104 SER A C 1
ATOM 840 O O . SER A 1 104 ? 1.632 2.937 -11.659 1.00 96.88 104 SER A O 1
ATOM 842 N N . VAL A 1 105 ? 2.220 4.971 -10.935 1.00 97.25 105 VAL A N 1
ATOM 843 C CA . VAL A 1 105 ? 1.865 4.715 -9.533 1.00 97.25 105 VAL A CA 1
ATOM 844 C C . VAL A 1 105 ? 0.530 5.386 -9.240 1.00 97.25 105 VAL A C 1
ATOM 846 O O . VAL A 1 105 ? 0.449 6.610 -9.078 1.00 97.25 105 VAL A O 1
ATOM 849 N N . ASN A 1 106 ? -0.515 4.567 -9.221 1.00 97.94 106 ASN A N 1
ATOM 850 C CA . ASN A 1 106 ? -1.889 4.973 -8.973 1.00 97.94 106 ASN A CA 1
ATOM 851 C C . ASN A 1 106 ? -2.166 5.016 -7.470 1.00 97.94 106 ASN A C 1
ATOM 853 O O . ASN A 1 106 ? -1.544 4.291 -6.694 1.00 97.94 106 ASN A O 1
ATOM 857 N N . LEU A 1 107 ? -3.092 5.886 -7.076 1.00 97.06 107 LEU A N 1
ATOM 858 C CA . LEU A 1 107 ? -3.525 6.054 -5.695 1.00 97.06 107 LEU A CA 1
ATOM 859 C C . LEU A 1 107 ? -5.012 5.713 -5.625 1.00 97.06 107 LEU A C 1
ATOM 861 O O . LEU A 1 107 ? -5.793 6.196 -6.446 1.00 97.06 107 LEU A O 1
ATOM 865 N N . SER A 1 108 ? -5.395 4.901 -4.650 1.00 94.56 108 SER A N 1
ATOM 866 C CA . SER A 1 108 ? -6.788 4.549 -4.376 1.00 94.56 108 SER A CA 1
ATOM 867 C C . SER A 1 108 ? -7.051 4.561 -2.875 1.00 94.56 108 SER A C 1
ATOM 869 O O . SER A 1 108 ? -6.124 4.576 -2.068 1.00 94.56 108 SER A O 1
ATOM 871 N N . GLY A 1 109 ? -8.321 4.670 -2.503 1.00 88.12 109 GLY A N 1
ATOM 872 C CA . GLY A 1 109 ? -8.752 4.863 -1.124 1.00 88.12 109 GLY A CA 1
ATOM 873 C C . GLY A 1 109 ? -9.763 3.810 -0.698 1.00 88.12 109 GLY A C 1
ATOM 874 O O . GLY A 1 109 ? -10.161 2.976 -1.520 1.00 88.12 109 GLY A O 1
ATOM 875 N N . PRO A 1 110 ? -10.207 3.866 0.566 1.00 83.38 110 PRO A N 1
ATOM 876 C CA . PRO A 1 110 ? -11.059 2.833 1.120 1.00 83.38 110 PRO A CA 1
ATOM 877 C C . PRO A 1 110 ? -12.370 2.754 0.334 1.00 83.38 110 PRO A C 1
ATOM 879 O O . PRO A 1 110 ? -12.888 3.750 -0.178 1.00 83.38 110 PRO A O 1
ATOM 882 N N . ALA A 1 111 ? -12.905 1.541 0.212 1.00 73.31 111 ALA A N 1
ATOM 883 C CA . ALA A 1 111 ? -14.158 1.313 -0.491 1.00 73.31 111 ALA A CA 1
ATOM 884 C C . ALA A 1 111 ? -15.317 1.962 0.290 1.00 73.31 111 ALA A C 1
ATOM 886 O O . ALA A 1 111 ? -15.813 1.411 1.272 1.00 73.31 111 ALA A O 1
ATOM 887 N N . GLY A 1 112 ? -15.748 3.148 -0.145 1.00 78.31 112 GLY A N 1
ATOM 888 C CA . GLY A 1 112 ? -16.811 3.906 0.517 1.00 78.31 112 GLY A CA 1
ATOM 889 C C . GLY A 1 112 ? -16.368 4.479 1.866 1.00 78.31 112 GLY A C 1
ATOM 890 O O . GLY A 1 112 ? -15.285 5.040 1.979 1.00 78.31 112 GLY A O 1
ATOM 891 N N . ASN A 1 113 ? -17.211 4.332 2.892 1.00 77.75 113 ASN A N 1
ATOM 892 C CA . ASN A 1 113 ? -16.984 4.902 4.230 1.00 77.75 113 ASN A CA 1
ATOM 893 C C . ASN A 1 113 ? -16.369 3.894 5.221 1.00 77.75 113 ASN A C 1
ATOM 895 O O . ASN A 1 113 ? -16.484 4.057 6.437 1.00 77.75 113 ASN A O 1
ATOM 899 N N . GLU A 1 114 ? -15.766 2.813 4.725 1.00 84.00 114 GLU A N 1
ATOM 900 C CA . GLU A 1 114 ? -15.221 1.735 5.555 1.00 84.00 114 GLU A CA 1
ATOM 901 C C . GLU A 1 114 ? -13.787 2.039 6.004 1.00 84.00 114 GLU A C 1
ATOM 903 O O . GLU A 1 114 ? -12.821 1.458 5.519 1.00 84.00 114 GLU A O 1
ATOM 908 N N . TRP A 1 115 ? -13.664 2.971 6.948 1.00 91.94 115 TRP A N 1
ATOM 909 C CA . TRP A 1 115 ? -12.380 3.420 7.490 1.00 91.94 115 TRP A CA 1
ATOM 910 C C . TRP A 1 115 ? -11.806 2.500 8.566 1.00 91.94 115 TRP A C 1
ATOM 912 O O . TRP A 1 115 ? -10.593 2.402 8.688 1.00 91.94 115 TRP A O 1
ATOM 922 N N . ASP A 1 116 ? -12.655 1.841 9.355 1.00 93.00 116 ASP A N 1
ATOM 923 C CA . ASP A 1 116 ? -12.228 0.921 10.412 1.00 93.00 116 ASP A CA 1
ATOM 924 C C . ASP A 1 116 ? -12.123 -0.511 9.878 1.00 93.00 116 ASP A C 1
ATOM 926 O O . ASP A 1 116 ? -13.109 -1.121 9.454 1.00 93.00 116 ASP A O 1
ATOM 930 N N . LEU A 1 117 ? -10.916 -1.066 9.946 1.00 92.25 117 LEU A N 1
ATOM 931 C CA . LEU A 1 117 ? -10.622 -2.415 9.483 1.00 92.2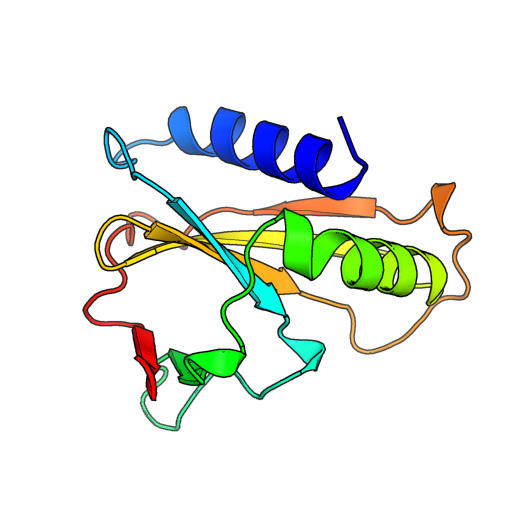5 117 LEU A CA 1
ATOM 932 C C . LEU A 1 117 ? -10.831 -3.495 10.547 1.00 92.25 117 LEU A C 1
ATOM 934 O O . LEU A 1 117 ? -10.655 -4.669 10.235 1.00 92.25 117 LEU A O 1
ATOM 938 N N . SER A 1 118 ? -11.247 -3.161 11.771 1.00 91.69 118 SER A N 1
ATOM 939 C CA . SER A 1 118 ? -11.407 -4.115 12.883 1.00 91.69 118 SER A CA 1
ATOM 940 C C . SER A 1 118 ? -12.299 -5.325 12.569 1.00 91.69 118 SER A C 1
ATOM 942 O O . SER A 1 118 ? -12.132 -6.395 13.152 1.00 91.69 118 SER A O 1
ATOM 944 N N . LYS A 1 119 ? -13.239 -5.176 11.626 1.00 89.50 119 LYS A N 1
ATOM 945 C CA . LYS A 1 119 ? -14.154 -6.239 11.175 1.00 89.50 119 LYS A CA 1
ATOM 946 C C . LYS A 1 119 ? -13.744 -6.903 9.864 1.00 89.50 119 LYS A C 1
ATOM 948 O O . LYS A 1 119 ? -14.407 -7.847 9.446 1.00 89.50 119 LYS A O 1
ATOM 953 N N . ARG A 1 120 ? -12.716 -6.382 9.192 1.00 87.94 120 ARG A N 1
ATOM 954 C CA . ARG A 1 120 ? -12.293 -6.786 7.844 1.00 87.94 120 ARG A CA 1
ATOM 955 C C . ARG A 1 120 ? -10.869 -7.316 7.797 1.00 87.94 120 ARG A C 1
ATOM 957 O O . ARG A 1 120 ? -10.558 -8.026 6.855 1.00 87.94 120 ARG A O 1
ATOM 964 N N . LEU A 1 121 ? -10.039 -6.995 8.783 1.00 89.31 121 LEU A N 1
ATOM 965 C CA . LEU A 1 121 ? -8.641 -7.385 8.866 1.00 89.31 121 LEU A CA 1
ATOM 966 C C . LEU A 1 121 ? -8.406 -8.282 10.081 1.00 89.31 121 LEU A C 1
ATOM 968 O O . LEU A 1 121 ? -8.701 -7.913 11.216 1.00 89.31 121 LEU A O 1
ATOM 972 N N . ILE A 1 122 ? -7.831 -9.449 9.825 1.00 89.38 122 ILE A N 1
ATOM 973 C CA . ILE A 1 122 ? -7.324 -10.386 10.816 1.00 89.38 122 ILE A CA 1
ATOM 974 C C . ILE A 1 122 ? -5.808 -10.442 10.646 1.00 89.38 122 ILE A C 1
ATOM 976 O O . ILE A 1 122 ? -5.306 -10.744 9.563 1.00 89.38 122 ILE A O 1
ATOM 980 N N . ILE A 1 123 ? -5.083 -10.169 11.730 1.00 88.06 123 ILE A N 1
ATOM 981 C CA . ILE A 1 123 ? -3.632 -10.356 11.780 1.00 88.06 123 ILE A CA 1
ATOM 982 C C . ILE A 1 123 ? -3.341 -11.697 12.450 1.00 88.06 123 ILE A C 1
ATOM 984 O O . ILE A 1 123 ? -3.721 -11.886 13.610 1.00 88.06 123 ILE A O 1
ATOM 988 N N . ILE A 1 124 ? -2.661 -12.588 11.727 1.00 86.69 124 ILE A N 1
ATOM 989 C CA . ILE A 1 124 ? -2.261 -13.929 12.184 1.00 86.69 124 ILE A CA 1
ATOM 990 C C . ILE A 1 124 ? -0.764 -14.030 12.483 1.00 86.69 124 ILE A C 1
ATOM 992 O O . ILE A 1 124 ? 0.042 -13.280 11.876 1.00 86.69 124 ILE A O 1
#

Sequence (124 aa):
MSGLEFHVQRLITWVSTLEGCPASWSDVRIVDDSLQPLCNEKRLWEISRNSLMSIEQYEERFSELLAKGYHWLNLNFAGVYQDSAILFIECPANSANIPKEKVSVNLSGPAGNEWDLSKRLIII

Radius of gyration: 14.23 Å; chains: 1; bounding box: 31×33×36 Å

pLDDT: mean 91.16, std 7.11, range [65.62, 97.94]

Secondary structure (DSSP, 8-state):
--HHHHHHHHHHHHHTTSTT--S--SEEEEEETTTS--B-TTS-EEE-GGG-B-HHHHHHHHHHHHHTT-SEEEEEEEEEETTEEEEEEE--SS-----GGG-EEEEE--STT--B-TTTEEE-

Organism: NCBI:txid3062594